Protein AF-A0A0F9BFT8-F1 (afdb_monomer_lite)

Secondary structure (DSSP, 8-state):
-EEEEEE-TTS-EEEEEE-TT--GGGGGGSEEEEPPP-GGG---HHHHHHHHHHHHHTT--SHHHHHHTHHHHHTT--

pLDDT: mean 85.14, std 5.72, range [65.62, 92.69]

Sequence (78 aa):
MKQTSYVDEEGRHHAVMLPDGVGEKDASQGLPLGPPSLAALGLPEEVEIRLHNQLFSRRIFTAKDVRKRRVDVFGALQ

Structure (mmCIF, N/CA/C/O backbone):
data_AF-A0A0F9BFT8-F1
#
_entry.id   AF-A0A0F9BFT8-F1
#
loop_
_atom_site.group_PDB
_atom_site.id
_atom_site.type_symbol
_atom_site.label_atom_id
_atom_site.label_alt_id
_atom_site.label_comp_id
_atom_site.label_asym_id
_atom_site.label_entity_id
_atom_site.label_seq_id
_atom_site.pdbx_PDB_ins_code
_atom_site.Cartn_x
_atom_site.Cartn_y
_atom_site.Cartn_z
_atom_site.occupancy
_atom_site.B_iso_or_equiv
_atom_site.auth_seq_id
_atom_site.auth_comp_id
_atom_site.auth_asym_id
_atom_site.auth_atom_id
_atom_site.pdbx_PDB_model_num
ATOM 1 N N . MET A 1 1 ? -9.196 9.091 14.867 1.00 76.81 1 MET A N 1
ATOM 2 C CA . MET A 1 1 ? -8.185 8.762 13.843 1.00 76.81 1 MET A CA 1
ATOM 3 C C . MET A 1 1 ? -8.902 8.720 12.507 1.00 76.81 1 MET A C 1
ATOM 5 O O . MET A 1 1 ? -9.829 7.927 12.362 1.00 76.81 1 MET A O 1
ATOM 9 N N . LYS A 1 2 ? -8.487 9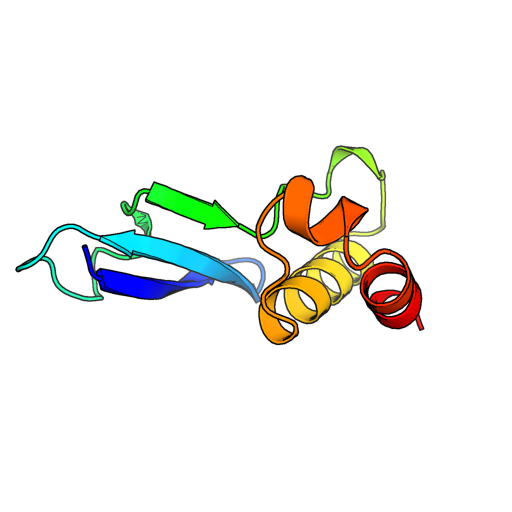.537 11.539 1.00 82.62 2 LYS A N 1
ATOM 10 C CA . LYS A 1 2 ? -9.017 9.536 10.171 1.00 82.62 2 LYS A CA 1
ATOM 11 C C . LYS A 1 2 ? -8.003 8.880 9.238 1.00 82.62 2 LYS A C 1
ATOM 13 O O . LYS A 1 2 ? -6.822 9.212 9.275 1.00 82.62 2 LYS A O 1
ATOM 18 N N . GLN A 1 3 ? -8.465 7.977 8.378 1.00 86.38 3 GLN A N 1
ATOM 19 C CA . GLN A 1 3 ? -7.657 7.488 7.264 1.00 86.38 3 GLN A CA 1
ATOM 20 C C . GLN A 1 3 ? -7.718 8.501 6.114 1.00 86.38 3 GLN A C 1
ATOM 22 O O . GLN A 1 3 ? -8.805 8.923 5.718 1.00 86.38 3 GLN A O 1
ATOM 27 N N . THR A 1 4 ? -6.562 8.869 5.571 1.00 89.12 4 THR A N 1
ATOM 28 C CA . THR A 1 4 ? -6.447 9.656 4.338 1.00 89.12 4 THR A CA 1
ATOM 29 C C . THR A 1 4 ? -5.399 9.036 3.414 1.00 89.12 4 THR A C 1
ATOM 31 O O . THR A 1 4 ? -4.741 8.058 3.777 1.00 89.12 4 THR A O 1
ATOM 34 N N . SER A 1 5 ? -5.267 9.567 2.204 1.00 90.44 5 SER A N 1
ATOM 35 C CA . SER A 1 5 ? -4.270 9.125 1.235 1.00 90.44 5 SER A CA 1
ATOM 36 C C . SER A 1 5 ? -3.578 10.296 0.563 1.00 90.44 5 SER A C 1
ATOM 38 O O . SER A 1 5 ? -4.211 11.323 0.329 1.00 90.44 5 SER A O 1
ATOM 40 N N . TYR A 1 6 ? -2.315 10.110 0.198 1.00 89.25 6 TYR A N 1
ATOM 41 C CA . TYR A 1 6 ? -1.552 11.055 -0.614 1.00 89.25 6 TYR A CA 1
ATOM 42 C C . TYR A 1 6 ? -0.781 10.314 -1.714 1.00 89.25 6 TYR A C 1
ATOM 44 O O . TYR A 1 6 ? -0.686 9.084 -1.691 1.00 89.25 6 TYR A O 1
ATOM 52 N N . VAL A 1 7 ? -0.280 11.069 -2.690 1.00 91.06 7 VAL A N 1
ATOM 53 C CA . VAL A 1 7 ? 0.591 10.573 -3.762 1.00 91.06 7 VAL A CA 1
ATOM 54 C C . VAL A 1 7 ? 1.981 11.158 -3.537 1.00 91.06 7 VAL A C 1
ATOM 56 O O . VAL A 1 7 ? 2.081 12.358 -3.275 1.00 91.06 7 VAL A O 1
ATOM 59 N N . ASP A 1 8 ? 3.016 10.320 -3.556 1.00 88.88 8 ASP A N 1
ATOM 60 C CA . ASP A 1 8 ? 4.409 10.772 -3.445 1.00 88.88 8 ASP A CA 1
ATOM 61 C C . ASP A 1 8 ? 4.954 11.318 -4.779 1.00 88.88 8 ASP A C 1
ATOM 63 O O . ASP A 1 8 ? 4.240 11.385 -5.784 1.00 88.88 8 ASP A O 1
ATOM 67 N N . GLU A 1 9 ? 6.208 11.772 -4.775 1.00 88.38 9 GLU A N 1
ATOM 68 C CA . GLU A 1 9 ? 6.854 12.375 -5.949 1.00 88.38 9 GLU A CA 1
ATOM 69 C C . GLU A 1 9 ? 7.037 11.359 -7.089 1.00 88.38 9 GLU A C 1
ATOM 71 O O . GLU A 1 9 ? 7.030 11.728 -8.263 1.00 88.38 9 GLU A O 1
ATOM 76 N N . GLU A 1 10 ? 7.116 10.072 -6.750 1.00 88.00 10 GLU A N 1
ATOM 77 C CA . GLU A 1 10 ? 7.238 8.947 -7.672 1.00 88.00 10 GLU A CA 1
ATOM 78 C C . GLU A 1 10 ? 5.879 8.437 -8.196 1.00 88.00 10 GLU A C 1
ATOM 80 O O . GLU A 1 10 ? 5.826 7.516 -9.013 1.00 88.00 10 GLU A O 1
ATOM 85 N N . GLY A 1 11 ? 4.755 9.016 -7.756 1.00 89.19 11 GLY A N 1
ATOM 86 C CA . GLY A 1 11 ? 3.417 8.639 -8.222 1.00 89.19 11 GLY A CA 1
ATOM 87 C C . GLY A 1 11 ? 2.817 7.411 -7.525 1.00 89.19 11 GLY A C 1
ATOM 88 O O . GLY A 1 11 ? 1.864 6.803 -8.032 1.00 89.19 11 GLY A O 1
ATOM 89 N N . ARG A 1 12 ? 3.346 7.019 -6.364 1.00 91.31 12 ARG A N 1
ATOM 90 C CA . ARG A 1 12 ? 2.796 5.949 -5.528 1.00 91.31 12 ARG A CA 1
ATOM 91 C C . ARG A 1 12 ? 1.704 6.489 -4.611 1.00 91.31 12 ARG A C 1
ATOM 93 O O . ARG A 1 12 ? 1.860 7.511 -3.946 1.00 91.31 12 ARG A O 1
ATOM 100 N N . HIS A 1 13 ? 0.603 5.753 -4.511 1.00 91.75 13 HIS A N 1
ATOM 101 C CA . HIS A 1 13 ? -0.467 6.056 -3.565 1.00 91.75 13 HIS A CA 1
ATOM 102 C C . HIS A 1 13 ? -0.178 5.454 -2.186 1.00 91.75 13 HIS A C 1
ATOM 104 O O . HIS A 1 13 ? 0.004 4.243 -2.047 1.00 91.75 13 HIS A O 1
ATOM 110 N N . HIS A 1 14 ? -0.212 6.287 -1.148 1.00 89.88 14 HIS A N 1
ATOM 111 C CA . HIS A 1 14 ? -0.008 5.877 0.243 1.00 89.88 14 HIS A CA 1
ATOM 112 C C . HIS A 1 14 ? -1.256 6.125 1.071 1.00 89.88 14 HIS A C 1
ATOM 114 O O . HIS A 1 14 ? -1.905 7.162 0.943 1.00 89.88 14 HIS A O 1
ATOM 120 N N . ALA A 1 15 ? -1.598 5.168 1.931 1.00 90.75 15 ALA A N 1
ATOM 121 C CA . ALA A 1 15 ? -2.629 5.331 2.944 1.00 90.75 15 ALA A CA 1
ATOM 122 C C . ALA A 1 15 ? -1.962 5.681 4.273 1.00 90.75 15 ALA A C 1
ATOM 124 O O . ALA A 1 15 ? -1.039 4.992 4.710 1.00 90.75 15 ALA A O 1
ATOM 125 N N . VAL A 1 16 ? -2.464 6.716 4.940 1.00 90.00 16 VAL A N 1
ATOM 126 C CA . VAL A 1 16 ? -1.984 7.155 6.253 1.00 90.00 16 VAL A CA 1
ATOM 127 C C . VAL 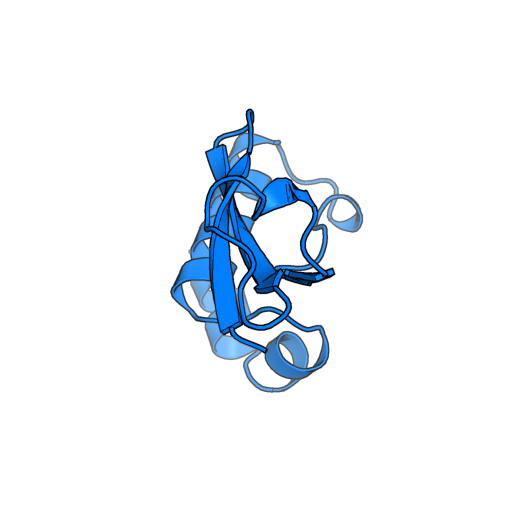A 1 16 ? -3.137 7.313 7.237 1.00 90.00 16 VAL A C 1
ATOM 129 O O . VAL A 1 16 ? -4.283 7.558 6.851 1.00 90.00 16 VAL A O 1
ATOM 132 N N . MET A 1 17 ? -2.832 7.197 8.525 1.00 88.62 17 MET A N 1
ATOM 133 C CA . MET A 1 17 ? -3.728 7.619 9.595 1.00 88.62 17 MET A CA 1
ATOM 134 C C . MET A 1 17 ? -3.287 8.962 10.161 1.00 88.62 17 MET A C 1
ATOM 136 O O . MET A 1 17 ? -2.131 9.138 10.544 1.00 88.62 17 MET A O 1
ATOM 140 N N . LEU A 1 18 ? -4.241 9.883 10.258 1.00 86.62 18 LEU A N 1
ATOM 141 C CA . LEU A 1 18 ? -4.084 11.173 10.911 1.00 86.62 18 LEU A CA 1
ATOM 142 C C . LEU A 1 18 ? -4.913 11.232 12.204 1.00 86.62 18 LEU A C 1
ATOM 144 O O . LEU A 1 18 ? -5.999 10.637 12.277 1.00 86.62 18 LEU A O 1
ATOM 148 N N . PRO A 1 19 ? -4.439 11.958 13.230 1.00 84.56 19 PRO A N 1
ATOM 149 C CA . PRO A 1 19 ? -5.260 12.328 14.376 1.00 84.56 19 PRO A CA 1
ATOM 150 C C . PRO A 1 19 ? -6.491 13.139 13.954 1.00 84.56 19 PRO A C 1
ATOM 152 O O . PRO A 1 19 ? -6.498 13.807 12.919 1.00 84.56 19 PRO A O 1
ATOM 155 N N . ASP A 1 20 ? -7.539 13.099 14.774 1.00 78.56 20 ASP A N 1
ATOM 156 C CA . ASP A 1 20 ? -8.735 13.902 14.512 1.00 78.56 20 ASP A CA 1
ATOM 157 C C . ASP A 1 20 ? -8.409 15.392 14.693 1.00 78.56 20 ASP A C 1
ATOM 159 O O . ASP A 1 20 ? -7.760 15.779 15.662 1.00 78.56 20 ASP A O 1
ATOM 163 N N . GLY A 1 21 ? -8.836 16.223 13.738 1.00 77.38 21 GLY A N 1
ATOM 164 C CA . GLY A 1 21 ? -8.548 17.663 13.715 1.00 77.38 21 GLY A CA 1
ATOM 165 C C . GLY A 1 21 ? -7.339 18.072 12.865 1.00 77.38 21 GLY A C 1
ATOM 166 O O . GLY A 1 21 ? -7.165 19.262 12.619 1.00 77.38 21 GLY A O 1
ATOM 167 N N . VAL A 1 22 ? -6.549 17.115 12.364 1.00 78.38 22 VAL A N 1
ATOM 168 C CA . VAL A 1 22 ? -5.448 17.379 11.423 1.00 78.38 22 VAL A CA 1
ATOM 169 C C . VAL A 1 22 ? -5.966 17.348 9.981 1.00 78.38 22 VAL A C 1
ATOM 171 O O . VAL A 1 22 ? -6.749 16.472 9.601 1.00 78.38 22 VAL A O 1
ATOM 174 N N . GLY A 1 23 ? -5.566 18.340 9.183 1.00 75.06 23 GLY A N 1
ATOM 175 C CA . GLY A 1 23 ? -6.007 18.496 7.800 1.00 75.06 23 GLY A CA 1
ATOM 176 C C . GLY A 1 23 ? -5.304 17.539 6.837 1.00 75.06 23 GLY A C 1
ATOM 177 O O . GLY A 1 23 ? -4.254 16.978 7.123 1.00 75.06 23 GLY A O 1
ATOM 178 N N . GLU A 1 24 ? -5.861 17.383 5.636 1.00 75.06 24 GLU A N 1
ATOM 179 C CA . GLU A 1 24 ? -5.291 16.500 4.603 1.00 75.06 24 GLU A CA 1
ATOM 180 C C . GLU A 1 24 ? -3.942 16.993 4.059 1.00 75.06 24 GLU A C 1
ATOM 182 O O . GLU A 1 24 ? -3.194 16.214 3.479 1.00 75.06 24 GLU A O 1
ATOM 187 N N . LYS A 1 25 ? -3.600 18.266 4.294 1.00 78.31 25 LYS A N 1
ATOM 188 C CA . LYS A 1 25 ? -2.297 18.847 3.936 1.00 78.31 25 LYS A CA 1
ATOM 189 C C . LYS A 1 25 ? -1.133 18.193 4.681 1.00 78.31 25 LYS A C 1
ATOM 191 O O . LYS A 1 25 ? -0.024 18.180 4.165 1.00 78.31 25 LYS A O 1
ATOM 196 N N . ASP A 1 26 ? -1.405 17.616 5.847 1.00 79.62 26 ASP A N 1
ATOM 197 C CA . ASP A 1 26 ? -0.410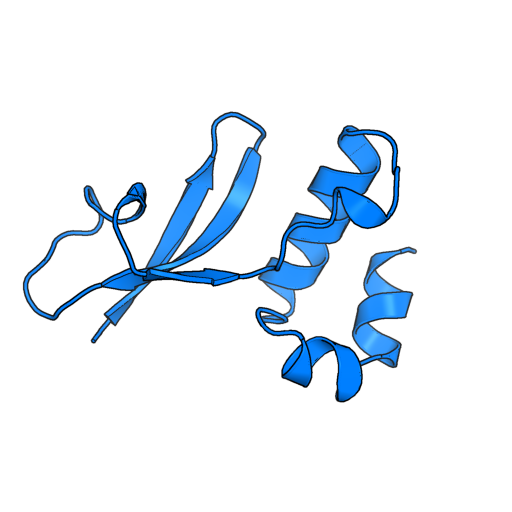 16.951 6.685 1.00 79.62 26 ASP A CA 1
ATOM 198 C C . ASP A 1 26 ? -0.388 15.431 6.457 1.00 79.62 26 ASP A C 1
ATOM 200 O O . ASP A 1 26 ? 0.240 14.692 7.213 1.00 79.62 26 ASP A O 1
ATOM 204 N N . ALA A 1 27 ? -1.068 14.933 5.413 1.00 77.75 27 ALA A N 1
ATOM 205 C CA . ALA A 1 27 ? -1.151 13.505 5.111 1.00 77.75 27 ALA A CA 1
ATOM 206 C C . ALA A 1 27 ? 0.226 12.833 4.978 1.00 77.75 27 ALA A C 1
ATOM 208 O O . ALA A 1 27 ? 0.379 11.696 5.413 1.00 77.75 27 ALA A O 1
ATOM 209 N N . SER A 1 28 ? 1.241 13.530 4.462 1.00 75.62 28 SER A N 1
ATOM 210 C CA . SER A 1 28 ? 2.611 13.003 4.358 1.00 75.62 28 SER A CA 1
ATOM 211 C C . SER A 1 28 ? 3.305 12.786 5.709 1.00 75.62 28 SER A C 1
ATOM 213 O O . SER A 1 28 ? 4.272 12.033 5.777 1.00 75.62 28 SER A O 1
ATOM 215 N N . GLN A 1 29 ? 2.814 13.404 6.790 1.00 78.56 29 GLN A N 1
ATOM 216 C CA . GLN A 1 29 ? 3.329 13.229 8.155 1.00 78.56 29 GLN A CA 1
ATOM 217 C C . GLN A 1 29 ? 2.487 12.261 8.999 1.00 78.56 29 GLN A C 1
ATOM 219 O O . GLN A 1 29 ? 2.771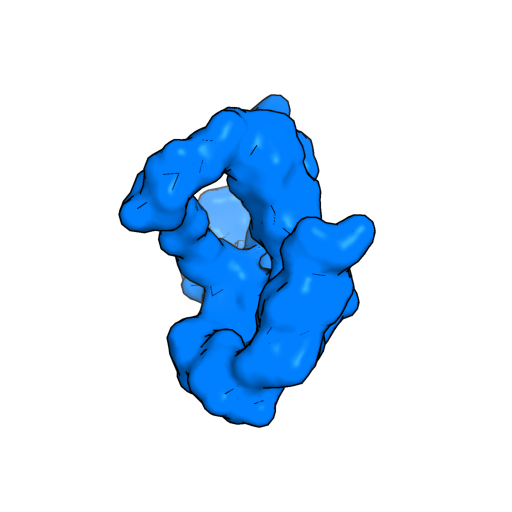 12.045 10.179 1.00 78.56 29 GLN A O 1
ATOM 224 N N . GLY A 1 30 ? 1.430 11.688 8.419 1.00 80.81 30 GLY A N 1
ATOM 225 C CA . GLY A 1 30 ? 0.589 10.714 9.101 1.00 80.81 30 GLY A CA 1
ATOM 226 C C . GLY A 1 30 ? 1.297 9.386 9.352 1.00 80.81 30 GLY A C 1
ATOM 227 O O . GLY A 1 30 ? 2.343 9.084 8.781 1.00 80.81 30 GLY A O 1
ATOM 228 N N . LEU A 1 31 ? 0.693 8.548 10.195 1.00 83.31 31 LEU A N 1
ATOM 229 C CA . LEU A 1 31 ? 1.199 7.199 10.424 1.00 83.31 31 LEU A CA 1
ATOM 230 C C . LEU A 1 31 ? 0.960 6.356 9.157 1.00 83.31 31 LEU A C 1
ATOM 232 O O . LEU A 1 31 ? -0.207 6.160 8.798 1.00 83.31 31 LEU A O 1
ATOM 236 N N . PRO A 1 32 ? 2.005 5.835 8.487 1.00 84.06 32 PRO A N 1
ATOM 237 C CA . PRO A 1 32 ? 1.840 5.049 7.272 1.00 84.06 32 PRO A CA 1
ATOM 238 C C . PRO A 1 32 ? 1.097 3.748 7.570 1.00 84.06 32 PRO A C 1
ATOM 240 O O . PRO A 1 32 ? 1.513 2.942 8.402 1.00 84.06 32 PRO A O 1
ATOM 243 N N . LEU A 1 33 ? -0.023 3.552 6.879 1.00 84.81 33 LEU A N 1
ATOM 244 C CA . LEU A 1 33 ? -0.812 2.326 6.924 1.00 84.81 33 LEU A CA 1
ATOM 245 C C . LEU A 1 33 ? -0.307 1.321 5.875 1.00 84.81 33 LEU A C 1
ATOM 247 O O . LEU A 1 33 ? -0.334 0.120 6.134 1.00 84.81 33 LEU A O 1
ATOM 251 N N . GLY A 1 34 ? 0.158 1.813 4.719 1.00 80.75 34 GLY A N 1
ATOM 252 C CA . GLY A 1 34 ? 0.757 1.035 3.627 1.00 80.75 34 GLY A CA 1
ATOM 253 C C . GLY A 1 34 ? 0.353 1.549 2.237 1.00 80.75 34 GLY A C 1
ATOM 254 O O . GLY A 1 3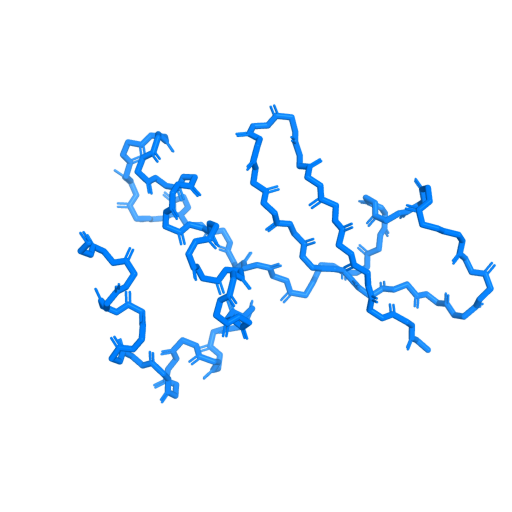4 ? -0.263 2.617 2.151 1.00 80.75 34 GLY A O 1
ATOM 255 N N . PRO A 1 35 ? 0.613 0.800 1.145 1.00 80.69 35 PRO A N 1
ATOM 256 C CA . PRO A 1 35 ? 1.267 -0.515 1.047 1.00 80.69 35 PRO A CA 1
ATOM 257 C C . PRO A 1 35 ? 2.701 -0.555 1.603 1.00 80.69 35 PRO A C 1
ATOM 259 O O . PRO A 1 35 ? 3.363 0.480 1.653 1.00 80.69 35 PRO A O 1
ATOM 262 N N . PRO A 1 36 ? 3.195 -1.727 2.047 1.00 78.62 36 PRO A N 1
ATOM 263 C CA . PRO A 1 36 ? 4.569 -1.850 2.517 1.00 78.62 36 PRO A CA 1
ATOM 264 C C . PRO A 1 36 ? 5.552 -1.601 1.369 1.00 78.62 36 PRO A C 1
ATOM 266 O O . PRO A 1 36 ? 5.234 -1.874 0.212 1.00 78.62 36 PRO A O 1
ATOM 269 N N . SER A 1 37 ? 6.764 -1.149 1.700 1.00 81.50 37 SER A N 1
ATOM 270 C CA . SER A 1 37 ? 7.826 -0.999 0.703 1.00 81.50 37 SER A CA 1
ATOM 271 C C . SER A 1 37 ? 8.082 -2.322 -0.024 1.00 81.50 37 SER A C 1
ATOM 273 O O . SER A 1 37 ? 8.226 -3.379 0.599 1.00 81.50 37 SER A O 1
ATOM 275 N N . LEU A 1 38 ? 8.144 -2.236 -1.351 1.00 85.69 38 LEU A N 1
ATOM 276 C CA . LEU A 1 38 ? 8.392 -3.355 -2.255 1.00 85.69 38 LEU A CA 1
ATOM 277 C C . LEU A 1 38 ? 9.860 -3.450 -2.6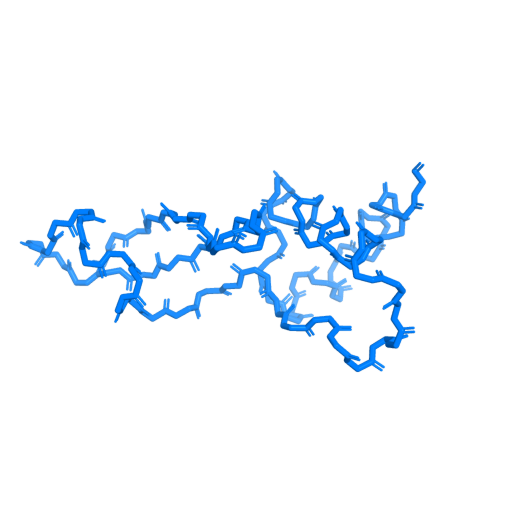92 1.00 85.69 38 LEU A C 1
ATOM 279 O O . LEU A 1 38 ? 10.204 -4.389 -3.403 1.00 85.69 38 LEU A O 1
ATOM 283 N N . ALA A 1 39 ? 10.730 -2.555 -2.209 1.00 84.88 39 ALA A N 1
ATOM 284 C CA . ALA A 1 39 ? 12.132 -2.456 -2.626 1.00 84.88 39 ALA A CA 1
ATOM 285 C C . ALA A 1 39 ? 12.911 -3.776 -2.473 1.00 84.88 39 ALA A C 1
ATOM 287 O O . ALA A 1 39 ? 13.789 -4.095 -3.271 1.00 84.88 39 ALA A O 1
ATOM 288 N N . ALA A 1 40 ? 12.550 -4.598 -1.481 1.00 85.75 40 ALA A N 1
ATOM 289 C CA . ALA A 1 40 ? 13.151 -5.914 -1.263 1.00 85.75 40 ALA A CA 1
ATOM 290 C C . ALA A 1 40 ? 12.900 -6.917 -2.409 1.00 85.75 40 ALA A C 1
ATOM 292 O O . ALA A 1 40 ? 13.574 -7.943 -2.473 1.00 85.75 40 ALA A O 1
ATOM 293 N N . LEU A 1 41 ? 11.936 -6.650 -3.296 1.00 84.25 41 LEU A N 1
ATOM 294 C CA . LEU A 1 41 ? 11.648 -7.485 -4.463 1.00 84.25 41 LEU A CA 1
ATOM 295 C C . LEU A 1 41 ? 12.608 -7.222 -5.632 1.00 84.25 41 LEU A C 1
ATOM 297 O O . LEU A 1 41 ? 12.639 -8.028 -6.559 1.00 84.25 41 LEU A O 1
ATOM 301 N N . GLY A 1 42 ? 13.375 -6.123 -5.602 1.00 88.75 42 GLY A N 1
ATOM 302 C CA . GLY A 1 42 ? 14.332 -5.781 -6.660 1.00 88.75 42 GLY A CA 1
ATOM 303 C C . GLY A 1 42 ? 13.682 -5.607 -8.037 1.00 88.75 42 GLY A C 1
ATOM 304 O O . GLY A 1 42 ? 14.272 -5.978 -9.050 1.00 88.75 42 GLY A O 1
ATOM 305 N N . LEU A 1 43 ? 12.442 -5.113 -8.072 1.00 87.81 43 LEU A N 1
ATOM 306 C CA . LEU A 1 43 ? 11.703 -4.892 -9.313 1.00 87.81 43 LEU A CA 1
ATOM 307 C C . LEU A 1 43 ? 12.194 -3.616 -10.013 1.00 87.81 43 LEU A C 1
ATOM 309 O O . LEU A 1 43 ? 12.647 -2.689 -9.342 1.00 87.81 43 LEU A O 1
ATOM 313 N N . PRO A 1 44 ? 12.060 -3.521 -11.349 1.00 91.94 44 PRO A N 1
ATOM 314 C CA . PRO A 1 44 ? 12.190 -2.243 -12.037 1.00 91.94 44 PRO A CA 1
ATOM 315 C C . PRO A 1 44 ? 11.218 -1.217 -11.445 1.00 91.94 44 PRO A C 1
ATOM 317 O O . PRO A 1 44 ? 10.076 -1.561 -11.140 1.00 91.94 44 PRO A O 1
ATOM 320 N N . GLU A 1 45 ? 11.653 0.035 -11.326 1.00 89.12 45 GLU A N 1
ATOM 321 C CA . GLU A 1 45 ? 10.909 1.112 -10.660 1.00 89.12 45 GLU A CA 1
ATOM 322 C C . GLU A 1 45 ? 9.459 1.243 -11.155 1.00 89.12 45 GLU A C 1
ATOM 324 O O . GLU A 1 45 ? 8.526 1.226 -10.355 1.00 89.12 45 GLU A O 1
ATOM 329 N N . GLU A 1 46 ? 9.239 1.255 -12.472 1.00 89.81 46 GLU A N 1
ATOM 330 C CA . GLU A 1 46 ? 7.891 1.324 -13.055 1.00 89.81 46 GLU A CA 1
ATOM 331 C C . GLU A 1 46 ? 6.997 0.144 -12.639 1.00 89.81 46 GLU A C 1
ATOM 333 O O . GLU A 1 46 ? 5.797 0.302 -12.394 1.00 89.81 46 GLU A O 1
ATOM 338 N N . VAL A 1 47 ? 7.575 -1.058 -12.543 1.00 89.69 47 VAL A N 1
ATOM 339 C CA . VAL A 1 47 ? 6.861 -2.272 -12.125 1.00 89.69 47 VAL A CA 1
ATOM 340 C C . VAL A 1 47 ? 6.550 -2.204 -10.634 1.00 89.69 47 VAL A C 1
ATOM 342 O O . VAL A 1 47 ? 5.452 -2.583 -10.223 1.00 89.69 47 VAL A O 1
ATOM 345 N N . GLU A 1 48 ? 7.485 -1.693 -9.835 1.00 90.81 48 GLU A N 1
ATOM 346 C CA . GLU A 1 48 ? 7.304 -1.483 -8.404 1.00 90.81 48 GLU A CA 1
ATOM 347 C C . GLU A 1 48 ? 6.174 -0.486 -8.121 1.00 90.81 48 GLU A C 1
ATOM 349 O O . GLU A 1 48 ? 5.256 -0.808 -7.366 1.00 90.81 48 GLU A O 1
ATOM 354 N N . ILE A 1 49 ? 6.186 0.682 -8.773 1.00 90.81 49 ILE A N 1
ATOM 355 C CA . ILE A 1 49 ? 5.144 1.712 -8.645 1.00 90.81 49 ILE A CA 1
ATOM 356 C C . ILE A 1 49 ? 3.785 1.146 -9.067 1.00 90.81 49 ILE A C 1
ATOM 358 O O . ILE A 1 49 ? 2.784 1.314 -8.363 1.00 90.81 49 ILE A O 1
ATOM 362 N N . ARG A 1 50 ? 3.734 0.413 -10.187 1.00 90.94 50 ARG A N 1
ATOM 363 C CA . ARG A 1 50 ? 2.495 -0.213 -10.660 1.00 90.94 50 ARG A CA 1
ATOM 364 C C . ARG A 1 50 ? 1.962 -1.228 -9.654 1.00 90.94 50 ARG A C 1
ATOM 366 O O . ARG A 1 50 ? 0.780 -1.169 -9.317 1.00 90.94 50 ARG A O 1
ATOM 373 N N . LEU A 1 51 ? 2.808 -2.127 -9.151 1.00 90.19 51 LEU A N 1
ATOM 374 C CA . LEU A 1 51 ? 2.416 -3.121 -8.151 1.00 90.19 51 LEU A CA 1
ATOM 375 C C . LEU A 1 51 ? 1.941 -2.445 -6.860 1.00 90.19 51 LEU A C 1
ATOM 377 O O . LEU A 1 51 ? 0.884 -2.798 -6.340 1.00 90.19 51 LEU A O 1
ATOM 381 N N . HIS A 1 52 ? 2.664 -1.432 -6.384 1.00 92.19 52 HIS A N 1
ATOM 382 C CA . HIS A 1 52 ? 2.287 -0.639 -5.215 1.00 92.19 52 HIS A CA 1
ATOM 383 C C . HIS A 1 52 ? 0.885 -0.043 -5.375 1.00 92.19 52 HIS A C 1
ATOM 385 O O . HIS A 1 52 ? 0.015 -0.249 -4.529 1.00 92.19 52 HIS A O 1
ATOM 391 N N . ASN A 1 53 ? 0.615 0.603 -6.508 1.00 92.44 53 ASN A N 1
ATOM 392 C CA . ASN A 1 53 ? -0.684 1.214 -6.791 1.00 92.44 53 ASN A CA 1
ATOM 393 C C . ASN A 1 53 ? -1.811 0.177 -6.924 1.00 92.44 53 ASN A C 1
ATOM 395 O O . ASN A 1 53 ? -2.937 0.420 -6.482 1.00 92.44 53 ASN A O 1
ATOM 399 N N . GLN A 1 54 ? -1.519 -1.010 -7.463 1.00 92.69 54 GLN A N 1
ATOM 400 C CA . GLN A 1 54 ? -2.472 -2.121 -7.510 1.00 92.69 54 GLN A CA 1
ATOM 401 C C . GLN A 1 54 ? -2.781 -2.682 -6.107 1.00 92.69 54 GLN A C 1
ATOM 403 O O . GLN A 1 54 ? -3.931 -3.034 -5.824 1.00 92.69 54 GLN A O 1
ATOM 408 N N . LEU A 1 55 ? -1.798 -2.744 -5.205 1.00 91.75 55 LEU A N 1
ATOM 409 C CA . LEU A 1 55 ? -2.025 -3.121 -3.805 1.00 91.75 55 LEU A CA 1
ATOM 410 C C . LEU A 1 55 ? -2.848 -2.057 -3.072 1.00 91.75 55 LEU A C 1
ATOM 412 O O . LEU A 1 55 ? -3.799 -2.397 -2.360 1.00 91.75 55 LEU A O 1
ATOM 416 N N . PHE A 1 56 ? -2.538 -0.778 -3.302 1.00 92.38 56 PHE A N 1
ATOM 417 C CA . PHE A 1 56 ? -3.275 0.340 -2.725 1.00 92.38 56 PHE A CA 1
ATOM 418 C C . PHE A 1 56 ? -4.750 0.325 -3.147 1.00 92.38 56 PHE A C 1
ATOM 420 O O . PHE A 1 56 ? -5.636 0.372 -2.291 1.00 92.38 56 PHE A O 1
ATOM 427 N N . SER A 1 57 ? -5.037 0.181 -4.447 1.00 91.50 57 SER A N 1
ATOM 428 C CA . SER A 1 57 ? -6.414 0.165 -4.969 1.00 91.50 57 SER A CA 1
ATOM 429 C C . SER A 1 57 ? -7.244 -0.997 -4.414 1.00 91.50 57 SER A C 1
ATOM 431 O O . SER A 1 57 ? -8.449 -0.865 -4.197 1.00 91.50 57 SER A O 1
ATOM 433 N N . ARG A 1 58 ? -6.588 -2.118 -4.090 1.00 90.19 58 ARG A N 1
ATOM 434 C CA . ARG A 1 58 ? -7.198 -3.290 -3.446 1.00 90.19 58 ARG A CA 1
ATOM 435 C C . ARG A 1 58 ? -7.299 -3.166 -1.926 1.00 90.19 58 ARG A C 1
ATOM 437 O O . ARG A 1 58 ? -7.825 -4.084 -1.296 1.00 90.19 58 ARG A O 1
ATOM 444 N N . ARG A 1 59 ? -6.834 -2.064 -1.328 1.00 90.62 59 ARG A N 1
ATOM 445 C CA . ARG A 1 59 ? -6.732 -1.852 0.128 1.00 90.62 59 ARG A CA 1
ATOM 446 C C . ARG A 1 59 ? -5.893 -2.925 0.832 1.00 90.62 59 ARG A C 1
ATOM 448 O O . ARG A 1 59 ? -6.255 -3.403 1.905 1.00 90.62 59 ARG A O 1
ATOM 455 N N . ILE A 1 60 ? -4.800 -3.350 0.199 1.00 90.19 60 ILE A N 1
ATOM 456 C CA . ILE A 1 60 ? -3.826 -4.292 0.761 1.00 90.19 60 ILE A CA 1
ATOM 457 C C . ILE A 1 60 ? -2.667 -3.466 1.316 1.00 90.19 60 ILE A C 1
ATOM 459 O O . ILE A 1 60 ? -1.721 -3.144 0.603 1.00 90.19 60 ILE A O 1
ATOM 463 N N . PHE A 1 61 ? -2.770 -3.086 2.589 1.00 90.12 61 PHE A N 1
ATOM 464 C CA . PHE A 1 61 ? -1.833 -2.142 3.202 1.00 90.12 61 PHE A CA 1
ATOM 465 C C . PHE A 1 61 ? -0.833 -2.817 4.140 1.00 90.12 61 PHE A C 1
ATOM 467 O O . PHE A 1 61 ? 0.279 -2.334 4.312 1.00 90.12 61 PHE A O 1
ATOM 474 N N . THR A 1 62 ? -1.184 -3.971 4.709 1.00 86.88 62 THR A N 1
ATOM 475 C CA . THR A 1 62 ? -0.343 -4.647 5.702 1.00 86.88 62 THR A CA 1
ATOM 476 C C . THR A 1 62 ? 0.137 -6.017 5.232 1.00 86.88 62 THR A C 1
ATOM 478 O O . THR A 1 62 ? -0.494 -6.686 4.412 1.00 86.88 62 THR A O 1
ATOM 481 N N . ALA A 1 63 ? 1.215 -6.520 5.842 1.00 82.19 63 ALA A N 1
ATOM 482 C CA . ALA A 1 63 ? 1.668 -7.899 5.630 1.00 82.19 63 ALA A CA 1
ATOM 483 C C . ALA A 1 63 ? 0.582 -8.941 5.974 1.00 82.19 63 ALA A C 1
ATOM 485 O O . ALA A 1 63 ? 0.546 -10.030 5.398 1.00 82.19 63 ALA A O 1
ATOM 486 N N . LYS A 1 64 ? -0.330 -8.615 6.902 1.00 86.12 64 LYS A N 1
ATOM 487 C CA . LYS A 1 64 ? -1.478 -9.464 7.240 1.00 86.12 64 LYS A CA 1
ATOM 488 C C . LYS A 1 64 ? -2.470 -9.538 6.079 1.00 86.12 64 LYS A C 1
ATOM 490 O O . LYS A 1 64 ? -2.953 -10.631 5.785 1.00 86.12 64 LYS A O 1
ATOM 495 N N . ASP A 1 65 ? -2.730 -8.419 5.407 1.00 86.50 65 ASP A N 1
ATOM 496 C CA . ASP A 1 65 ? -3.598 -8.373 4.225 1.00 86.50 65 ASP A CA 1
ATOM 497 C C . ASP A 1 65 ? -2.981 -9.159 3.071 1.00 86.50 65 ASP A C 1
ATOM 499 O O . ASP A 1 65 ? -3.659 -9.994 2.479 1.00 86.50 65 ASP A O 1
ATOM 503 N N . VAL A 1 66 ? -1.673 -8.994 2.836 1.00 84.69 66 VAL A N 1
ATOM 504 C CA . VAL A 1 66 ? -0.916 -9.762 1.831 1.00 84.69 66 VAL A CA 1
ATOM 505 C C . VAL A 1 66 ? -1.050 -11.268 2.069 1.00 84.69 66 VAL A C 1
ATOM 507 O O . VAL A 1 66 ? -1.360 -12.024 1.148 1.00 84.69 66 VAL A O 1
ATOM 510 N N . ARG A 1 67 ? -0.873 -11.726 3.316 1.00 84.56 67 ARG A N 1
ATOM 511 C CA . ARG A 1 67 ? -1.001 -13.152 3.665 1.00 84.56 67 ARG A CA 1
ATOM 512 C C . ARG A 1 67 ? -2.424 -13.678 3.486 1.00 84.56 67 ARG A C 1
ATOM 514 O O . ARG A 1 67 ? -2.589 -14.811 3.045 1.00 84.56 67 ARG A O 1
ATOM 521 N N . LYS A 1 68 ? -3.440 -12.881 3.828 1.00 87.94 68 LYS A N 1
ATOM 522 C CA . LYS A 1 68 ? -4.853 -13.271 3.694 1.00 87.94 68 LYS A CA 1
ATOM 523 C C . LYS A 1 68 ? -5.349 -13.239 2.251 1.00 87.94 68 LYS A C 1
ATOM 525 O O . LYS A 1 68 ? -6.243 -14.003 1.908 1.00 87.94 68 LYS A O 1
ATOM 530 N N . ARG A 1 69 ? -4.782 -12.365 1.420 1.00 85.06 69 ARG A N 1
ATOM 531 C CA . ARG A 1 69 ? -5.257 -12.058 0.066 1.00 85.06 69 ARG A CA 1
ATOM 532 C C . ARG A 1 69 ? -4.192 -12.363 -0.983 1.00 85.06 69 ARG A C 1
ATOM 534 O O . ARG A 1 69 ? -4.028 -11.618 -1.940 1.00 85.06 69 ARG A O 1
ATOM 541 N N . ARG A 1 70 ? -3.465 -13.477 -0.817 1.00 82.44 70 ARG A N 1
ATOM 542 C CA . ARG A 1 70 ? -2.382 -13.880 -1.736 1.00 82.44 70 ARG A CA 1
ATOM 543 C C . ARG A 1 70 ? -2.836 -13.906 -3.195 1.00 82.44 70 ARG A C 1
ATOM 545 O O . ARG A 1 70 ? -2.087 -13.458 -4.048 1.00 82.44 70 ARG A O 1
ATOM 552 N N . VAL A 1 71 ? -4.053 -14.383 -3.470 1.00 82.88 71 VAL A N 1
ATOM 553 C CA . VAL A 1 71 ? -4.625 -14.404 -4.829 1.00 82.88 71 VAL A CA 1
ATOM 554 C C . VAL A 1 71 ? -4.731 -12.992 -5.408 1.00 82.88 71 VAL A C 1
ATOM 556 O O . VAL A 1 71 ? -4.297 -12.769 -6.531 1.00 82.88 71 VAL A O 1
ATOM 559 N N . ASP A 1 72 ? -5.207 -12.024 -4.623 1.00 82.25 72 ASP A N 1
ATOM 560 C CA . ASP A 1 72 ? -5.326 -10.626 -5.054 1.00 82.25 72 ASP A CA 1
ATOM 561 C C . ASP A 1 72 ? -3.956 -9.964 -5.268 1.00 82.25 72 ASP A C 1
ATOM 563 O O . ASP A 1 72 ? -3.820 -9.101 -6.132 1.00 82.25 72 ASP A O 1
ATOM 567 N N . VAL A 1 73 ? -2.941 -10.376 -4.499 1.00 80.62 73 VAL A N 1
ATOM 568 C CA . VAL A 1 73 ? -1.547 -9.932 -4.663 1.00 80.62 73 VAL A CA 1
ATOM 569 C C . VAL A 1 73 ? -0.943 -10.498 -5.948 1.00 80.62 73 VAL A C 1
ATOM 571 O O . VAL A 1 73 ? -0.313 -9.762 -6.698 1.00 80.62 73 VAL A O 1
ATOM 574 N N . PHE A 1 74 ? -1.164 -11.781 -6.248 1.00 79.56 74 PHE A N 1
ATOM 575 C CA . PHE A 1 74 ? -0.730 -12.366 -7.521 1.00 79.56 74 PHE A CA 1
ATOM 576 C C . PHE A 1 74 ? -1.467 -11.744 -8.712 1.00 79.56 74 PHE A C 1
ATOM 578 O O . PHE A 1 74 ? -0.840 -11.429 -9.717 1.00 79.56 74 PHE A O 1
ATOM 585 N N . GLY A 1 75 ? -2.768 -11.482 -8.580 1.00 76.75 75 GLY A N 1
ATOM 586 C CA . GLY A 1 75 ? -3.551 -10.767 -9.589 1.00 76.75 75 GLY A CA 1
ATOM 587 C C . GLY A 1 75 ? -3.191 -9.284 -9.736 1.00 76.75 75 GLY A C 1
ATOM 588 O O . GLY A 1 75 ? -3.709 -8.628 -10.630 1.00 76.75 75 GLY A O 1
ATOM 589 N N . ALA A 1 76 ? -2.337 -8.727 -8.872 1.00 77.44 76 ALA A N 1
ATOM 590 C CA . ALA A 1 76 ? -1.771 -7.388 -9.043 1.00 77.44 76 ALA A CA 1
ATOM 591 C C . ALA A 1 76 ? -0.504 -7.380 -9.925 1.00 77.44 76 ALA A C 1
ATOM 593 O O . ALA A 1 76 ? -0.019 -6.304 -10.271 1.00 77.44 76 ALA A O 1
ATOM 594 N N . LEU A 1 77 ? 0.037 -8.559 -10.267 1.00 72.44 77 LEU A N 1
ATOM 595 C CA . LEU A 1 77 ? 1.220 -8.726 -11.123 1.00 72.44 77 LEU A CA 1
ATOM 596 C C . LEU A 1 77 ? 0.881 -8.929 -12.610 1.00 72.44 77 LEU A C 1
ATOM 598 O O . LEU A 1 77 ? 1.788 -8.836 -13.438 1.00 72.44 77 LEU A O 1
ATOM 602 N N . GLN A 1 78 ? -0.380 -9.240 -12.932 1.00 65.62 78 GLN A N 1
ATOM 603 C CA . GLN A 1 78 ? -0.890 -9.398 -14.301 1.00 65.62 78 GLN A CA 1
ATOM 604 C C . GLN A 1 78 ? -1.420 -8.069 -14.837 1.00 65.62 78 GLN A C 1
ATOM 606 O O . GLN A 1 78 ? -1.210 -7.820 -16.043 1.00 65.62 78 GLN A O 1
#

Foldseek 3Di:
DDWDWDADPLGAIWIFDDDPPDDCVCRVVGHTQADDQPVVVVDDSVLRRQLRNQCVVVVNGDPVSCVVPVVSSVVSND

Organism: NCBI:txid412755

Radius of gyration: 12.95 Å; chains: 1; bounding box: 23×33×29 Å